Protein AF-A0A7Z6YA98-F1 (afdb_monomer)

InterPro domains:
  IPR035985 Ubiquitin-activating enzyme-like [SSF69572] (2-100)

Mean predicted aligned error: 6.29 Å

Foldseek 3Di:
DDDAPQFADCPAVPLNPDPPPCPPDPPVVVVVVVVPDDDPDDPQQCVVVVVLVVQLVVCVVVVNNVRNPCGQWDWGADSPPRDIDIRGHGHHCPRPPRVPPPD

Secondary structure (DSSP, 8-state):
---TTTS--TTGGGTTS------SS--HHHHHHHHH------HHHHHHHHHHHHHHHHHHHTT-GGG-TTTTEEEEE-TTT--EEEEE----TT-TTTTT---

Nearest PDB structures (foldseek):
  3h5r-assembly1_C  TM=8.454E-01  e=5.753E-04  Escherichia coli
  3h5a-assembly1_C  TM=8.121E-01  e=1.269E-03  Escherichia coli
  3h9g-assembly1_A  TM=8.385E-01  e=1.546E-03  Escherichia coli
  6om4-assembly2_B  TM=8.297E-01  e=2.296E-03  Escherichia coli
  3h9g-assembly2_D  TM=8.690E-01  e=2.798E-03  Escherichia coli

Solvent-accessible surface area (backbone atoms only — not comparable to full-atom values): 6425 Å² total; per-residue (Å²): 79,73,42,89,93,77,39,20,52,74,61,21,84,46,74,74,51,79,83,83,74,72,61,95,63,82,56,62,65,59,53,56,50,60,74,68,61,69,80,92,79,47,71,66,58,53,49,54,54,50,53,54,51,50,51,32,50,53,26,52,75,71,69,38,61,89,70,24,75,29,54,31,30,53,63,48,68,42,89,88,77,66,49,74,47,75,49,77,58,51,71,36,81,80,22,94,86,66,43,80,72,78,126

pLDDT: mean 86.97, std 12.91, range [41.84, 98.31]

Structure (mmCIF, N/CA/C/O backbone):
data_AF-A0A7Z6YA98-F1
#
_entry.id   AF-A0A7Z6YA98-F1
#
loop_
_atom_site.group_PDB
_atom_site.id
_atom_site.type_symbol
_atom_site.label_atom_id
_atom_site.label_alt_id
_atom_site.label_comp_id
_atom_site.label_asym_id
_atom_site.label_entity_id
_atom_site.label_seq_id
_atom_site.pdbx_PDB_ins_code
_atom_site.Cartn_x
_atom_site.Cartn_y
_atom_site.Cartn_z
_atom_site.occupancy
_atom_site.B_iso_or_equiv
_atom_site.auth_seq_id
_atom_site.auth_comp_id
_atom_site.auth_asym_id
_atom_site.auth_atom_id
_atom_site.pdbx_PDB_model_num
ATOM 1 N N . PHE A 1 1 ? -4.373 -0.656 1.394 1.00 93.25 1 PHE A N 1
ATOM 2 C CA . PHE A 1 1 ? -5.282 -1.742 1.801 1.00 93.25 1 PHE A CA 1
ATOM 3 C C . PHE A 1 1 ? -6.463 -1.821 0.838 1.00 93.25 1 PHE A C 1
ATOM 5 O O . PHE A 1 1 ? -7.042 -0.778 0.548 1.00 93.25 1 PHE A O 1
ATOM 12 N N . TYR A 1 2 ? -6.806 -3.007 0.323 1.00 93.38 2 TYR A N 1
ATOM 13 C CA . TYR A 1 2 ? -7.976 -3.195 -0.547 1.00 93.38 2 TYR A CA 1
ATOM 14 C C . TYR A 1 2 ? -9.069 -3.976 0.186 1.00 93.38 2 TYR A C 1
ATOM 16 O O . TYR A 1 2 ? -8.802 -5.061 0.697 1.00 93.38 2 TYR A O 1
ATOM 24 N N . ILE A 1 3 ? -10.280 -3.423 0.221 1.00 93.19 3 ILE A N 1
ATOM 25 C CA . ILE A 1 3 ? -11.492 -4.044 0.750 1.00 93.19 3 ILE A CA 1
ATOM 26 C C . ILE A 1 3 ? -12.544 -3.969 -0.366 1.00 93.19 3 ILE A C 1
ATOM 28 O O . ILE A 1 3 ? -12.856 -2.857 -0.809 1.00 93.19 3 ILE A O 1
ATOM 32 N N . PRO A 1 4 ? -13.089 -5.109 -0.835 1.00 89.88 4 PRO A N 1
ATOM 33 C CA . PRO A 1 4 ? -14.114 -5.125 -1.875 1.00 89.88 4 PRO A CA 1
ATOM 34 C C . PRO A 1 4 ? -15.276 -4.182 -1.556 1.00 89.88 4 PRO A C 1
ATOM 36 O O . PRO A 1 4 ? -15.727 -4.108 -0.414 1.00 89.88 4 PRO A O 1
ATOM 39 N N . SER A 1 5 ? -15.723 -3.434 -2.565 1.00 85.44 5 SER A N 1
ATOM 40 C CA . SER A 1 5 ? -16.826 -2.459 -2.498 1.00 85.44 5 SER A CA 1
ATOM 41 C C . SER A 1 5 ? -16.653 -1.275 -1.529 1.00 85.44 5 SER A C 1
ATOM 43 O O . SER A 1 5 ? -17.467 -0.357 -1.563 1.00 85.44 5 SER A O 1
ATOM 45 N N . LEU A 1 6 ? -15.597 -1.245 -0.708 1.00 90.69 6 LEU A N 1
ATOM 46 C CA . LEU A 1 6 ? -15.347 -0.190 0.281 1.00 90.69 6 LEU A CA 1
ATOM 47 C C . LEU A 1 6 ? -14.149 0.695 -0.082 1.00 90.69 6 LEU A C 1
ATOM 49 O O . LEU A 1 6 ? -14.184 1.902 0.154 1.00 90.69 6 LEU A O 1
ATOM 53 N N . SER A 1 7 ? -13.076 0.119 -0.631 1.00 93.12 7 SER A N 1
ATOM 54 C CA . SER A 1 7 ? -11.839 0.854 -0.899 1.00 93.12 7 SER A CA 1
ATOM 55 C C . SER A 1 7 ? -11.319 0.659 -2.321 1.00 93.12 7 SER A C 1
ATOM 57 O O . SER A 1 7 ? -11.689 -0.277 -3.032 1.00 93.12 7 SER A O 1
ATOM 59 N N . CYS A 1 8 ? -10.449 1.568 -2.759 1.00 92.00 8 CYS A N 1
ATOM 60 C CA . CYS A 1 8 ? -9.869 1.531 -4.091 1.00 92.00 8 CYS A CA 1
ATOM 61 C C . CYS A 1 8 ? -8.910 0.343 -4.244 1.00 92.00 8 CYS A C 1
ATOM 63 O O . CYS A 1 8 ? -8.113 0.039 -3.349 1.00 92.00 8 CYS A O 1
ATOM 65 N N . CYS A 1 9 ? -8.958 -0.323 -5.397 1.00 90.50 9 CYS A N 1
ATOM 66 C CA . CYS A 1 9 ? -7.929 -1.292 -5.754 1.00 90.50 9 CYS A CA 1
ATOM 67 C C . CYS A 1 9 ? -6.657 -0.566 -6.242 1.00 90.50 9 CYS A C 1
ATOM 69 O O . CYS A 1 9 ? -6.711 0.628 -6.552 1.00 90.50 9 CYS A O 1
ATOM 71 N N . PRO A 1 10 ? -5.513 -1.264 -6.366 1.00 88.81 10 PRO A N 1
ATOM 72 C CA . PRO A 1 10 ? -4.270 -0.662 -6.855 1.00 88.81 10 PRO A CA 1
ATOM 73 C C . PRO A 1 10 ? -4.350 -0.042 -8.262 1.00 88.81 10 PRO A C 1
ATOM 75 O O . PRO A 1 10 ? -3.504 0.775 -8.615 1.00 88.81 10 PRO A O 1
ATOM 78 N N . PHE A 1 11 ? -5.352 -0.426 -9.057 1.00 88.81 11 PHE A N 1
ATOM 79 C CA . PHE A 1 11 ? -5.526 -0.005 -10.448 1.00 88.81 11 PHE A CA 1
ATOM 80 C C . PHE A 1 11 ? -6.559 1.115 -10.633 1.00 88.81 11 PHE A C 1
ATOM 82 O O . PHE A 1 11 ? -6.747 1.582 -11.757 1.00 88.81 11 PHE A O 1
ATOM 89 N N . CYS A 1 12 ? -7.243 1.558 -9.571 1.00 90.12 12 CYS A N 1
ATOM 90 C CA . CYS A 1 12 ? -8.153 2.700 -9.666 1.00 90.12 12 CYS A CA 1
ATOM 91 C C . CYS A 1 12 ? -7.403 3.931 -10.188 1.00 90.12 12 CYS A C 1
ATOM 93 O O . CYS A 1 12 ? -6.313 4.244 -9.702 1.00 90.12 12 CYS A O 1
ATOM 95 N N . HIS A 1 13 ? -7.974 4.606 -11.192 1.00 88.81 13 HIS A N 1
ATOM 96 C CA . HIS A 1 13 ? -7.387 5.782 -11.847 1.00 88.81 13 HIS A CA 1
ATOM 97 C C . HIS A 1 13 ? -5.952 5.601 -12.375 1.00 88.81 13 HIS A C 1
ATOM 99 O O . HIS A 1 13 ? -5.273 6.594 -12.630 1.00 88.81 13 HIS A O 1
ATOM 105 N N . ASN A 1 14 ? -5.457 4.362 -12.485 1.00 82.81 14 ASN A N 1
ATOM 106 C CA . ASN A 1 14 ? -4.042 4.074 -12.717 1.00 82.81 14 ASN A CA 1
ATOM 107 C C . ASN A 1 14 ? -3.095 4.799 -11.726 1.00 82.81 14 ASN A C 1
ATOM 109 O O . ASN A 1 14 ? -1.931 5.022 -12.038 1.00 82.81 14 ASN A O 1
ATOM 113 N N . SER A 1 15 ? -3.568 5.188 -10.526 1.00 78.31 15 SER A N 1
ATOM 114 C CA . SER A 1 15 ? -2.829 6.091 -9.617 1.00 78.31 15 SER A CA 1
ATOM 115 C C . SER A 1 15 ? -1.491 5.529 -9.140 1.00 78.31 15 SER A C 1
ATOM 117 O O . SER A 1 15 ? -0.594 6.286 -8.773 1.00 78.31 15 SER A O 1
ATOM 119 N N . PHE A 1 16 ? -1.374 4.201 -9.084 1.00 77.81 16 PHE A N 1
ATOM 120 C CA . PHE A 1 16 ? -0.195 3.511 -8.560 1.00 77.81 16 PHE A CA 1
ATOM 121 C C . PHE A 1 16 ? 0.517 2.642 -9.592 1.00 77.81 16 PHE A C 1
ATOM 123 O O . PHE A 1 16 ? 1.559 2.069 -9.268 1.00 77.81 16 PHE A O 1
ATOM 130 N N . ALA A 1 17 ? -0.033 2.521 -10.799 1.00 68.31 17 ALA A N 1
ATOM 131 C CA . ALA A 1 17 ? 0.573 1.748 -11.866 1.00 68.31 17 ALA A CA 1
ATOM 132 C C . ALA A 1 17 ? 1.388 2.670 -12.777 1.00 68.31 17 ALA A C 1
ATOM 134 O O . ALA A 1 17 ? 1.052 3.829 -13.010 1.00 68.31 17 ALA A O 1
ATOM 135 N N . LEU A 1 18 ? 2.518 2.145 -13.240 1.00 63.06 18 LEU A N 1
ATOM 136 C CA . LEU A 1 18 ? 3.337 2.815 -14.234 1.00 63.06 18 LEU A CA 1
ATOM 137 C C . LEU A 1 18 ? 2.616 2.661 -15.572 1.00 63.06 18 LEU A C 1
ATOM 139 O O . LEU A 1 18 ? 2.288 1.543 -15.969 1.00 63.06 18 LEU A O 1
ATOM 143 N N . ASP A 1 19 ? 2.344 3.781 -16.236 1.00 58.78 19 ASP A N 1
ATOM 144 C CA . ASP A 1 19 ? 1.893 3.784 -17.622 1.00 58.78 19 ASP A CA 1
ATOM 145 C C . ASP A 1 19 ? 2.925 3.006 -18.448 1.00 58.78 19 ASP A C 1
ATOM 147 O O . ASP A 1 19 ? 4.040 3.480 -18.672 1.00 58.78 19 ASP A O 1
ATOM 151 N N . ASP A 1 20 ? 2.553 1.814 -18.914 1.00 56.44 20 ASP A N 1
ATOM 152 C CA . ASP A 1 20 ? 3.332 1.017 -19.865 1.00 56.44 20 ASP A CA 1
ATOM 153 C C . ASP A 1 20 ? 3.177 1.645 -21.261 1.00 56.44 20 ASP A C 1
ATOM 155 O O . ASP A 1 20 ? 2.742 1.007 -22.224 1.00 56.44 20 ASP A O 1
ATOM 159 N N . LYS A 1 21 ? 3.449 2.957 -21.363 1.00 56.22 21 LYS A N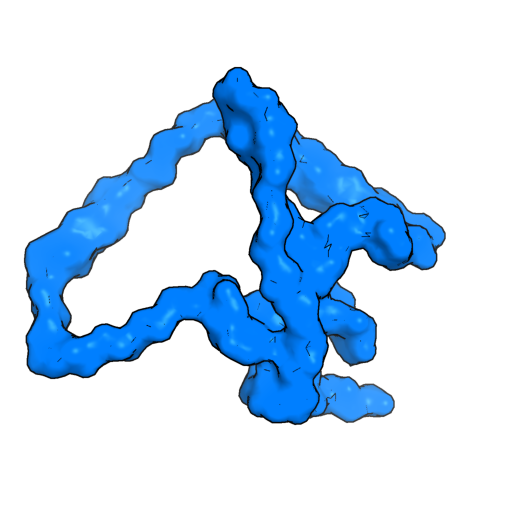 1
ATOM 160 C CA . LYS A 1 21 ? 3.577 3.656 -22.637 1.00 56.22 21 LYS A CA 1
ATOM 161 C C . LYS A 1 21 ? 4.788 3.055 -23.323 1.00 56.22 21 LYS A C 1
ATOM 163 O O . LYS A 1 21 ? 5.922 3.485 -23.143 1.00 56.22 21 LYS A O 1
ATOM 168 N N . LYS A 1 22 ? 4.513 2.010 -24.097 1.00 53.97 22 LYS A N 1
ATOM 169 C CA . LYS A 1 22 ? 5.388 1.474 -25.127 1.00 53.97 22 LYS A CA 1
ATOM 170 C C . LYS A 1 22 ? 5.521 2.547 -26.201 1.00 53.97 22 LYS A C 1
ATOM 172 O O . LYS A 1 22 ? 4.908 2.440 -27.260 1.00 53.97 22 LYS A O 1
ATOM 177 N N . ASP A 1 23 ? 6.290 3.593 -25.914 1.00 55.38 23 ASP A N 1
ATOM 178 C CA . ASP A 1 23 ? 6.937 4.329 -26.988 1.00 55.38 23 ASP A CA 1
ATOM 179 C C . ASP A 1 23 ? 7.725 3.288 -27.786 1.00 55.38 23 ASP A C 1
ATOM 181 O O . ASP A 1 23 ? 8.387 2.422 -27.211 1.00 55.38 23 ASP A O 1
ATOM 185 N N . GLY A 1 24 ? 7.487 3.281 -29.096 1.00 54.47 24 GLY A N 1
ATOM 186 C CA . GLY A 1 24 ? 7.629 2.143 -30.010 1.00 54.47 24 GLY A CA 1
ATOM 187 C C . GLY A 1 24 ? 9.038 1.604 -30.248 1.00 54.47 24 GLY A C 1
ATOM 188 O O . GLY A 1 24 ? 9.267 0.992 -31.284 1.00 54.47 24 GLY A O 1
ATOM 189 N N . ASP A 1 25 ? 9.955 1.777 -29.307 1.00 57.78 25 ASP A N 1
ATOM 190 C CA . ASP A 1 25 ? 11.245 1.116 -29.286 1.00 57.78 25 ASP A CA 1
ATOM 191 C C . ASP A 1 25 ? 11.553 0.718 -27.839 1.00 57.78 25 ASP A C 1
ATOM 193 O O . ASP A 1 25 ? 11.889 1.548 -26.989 1.00 57.78 25 ASP A O 1
ATOM 197 N N . LYS A 1 26 ? 11.353 -0.565 -27.510 1.00 63.00 26 LYS A N 1
ATOM 198 C CA . LYS A 1 26 ? 11.755 -1.094 -26.204 1.00 63.00 26 LYS A CA 1
ATOM 199 C C . LYS A 1 26 ? 13.268 -0.971 -26.131 1.00 63.00 26 LYS A C 1
ATOM 201 O O . LYS A 1 26 ? 13.973 -1.817 -26.672 1.00 63.00 26 LYS A O 1
ATOM 206 N N . ASN A 1 27 ? 13.751 0.074 -25.469 1.00 75.56 27 ASN A 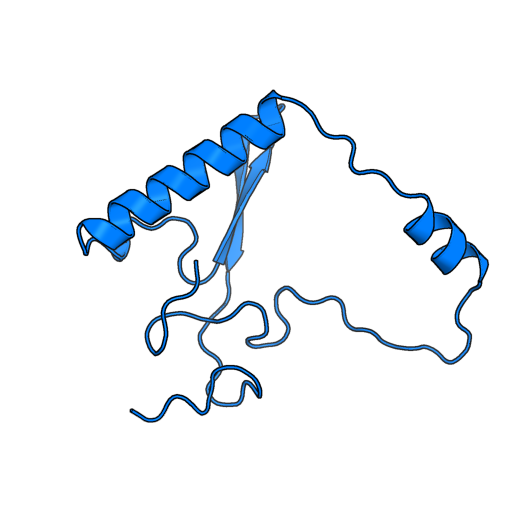N 1
ATOM 207 C CA . ASN A 1 27 ? 15.171 0.270 -25.257 1.00 75.56 27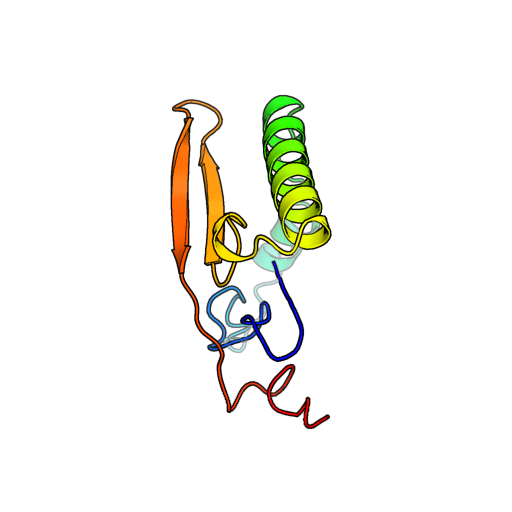 ASN A CA 1
ATOM 208 C C . ASN A 1 27 ? 15.712 -0.943 -24.479 1.00 75.56 27 ASN A C 1
ATOM 210 O O . ASN A 1 27 ? 15.464 -1.086 -23.277 1.00 75.56 27 ASN A O 1
ATOM 214 N N . LEU A 1 28 ? 16.385 -1.846 -25.199 1.00 79.81 28 LEU A N 1
ATOM 215 C CA . LEU A 1 28 ? 16.873 -3.127 -24.689 1.00 79.81 28 LEU A CA 1
ATOM 216 C C . LEU A 1 28 ? 17.746 -2.927 -23.445 1.00 79.81 28 LEU A C 1
ATOM 218 O O . LEU A 1 28 ? 17.682 -3.733 -22.518 1.00 79.81 28 LEU A O 1
ATOM 222 N N . ASP A 1 29 ? 18.480 -1.815 -23.382 1.00 84.88 29 ASP A N 1
ATOM 223 C CA . ASP A 1 29 ? 19.321 -1.467 -22.242 1.00 84.88 29 ASP A CA 1
ATOM 224 C C . ASP A 1 29 ? 18.492 -1.187 -20.982 1.00 84.88 29 ASP A C 1
ATOM 226 O O . ASP A 1 29 ? 18.847 -1.655 -19.902 1.00 84.88 29 ASP A O 1
ATOM 230 N N . ILE A 1 30 ? 17.350 -0.497 -21.101 1.00 84.12 30 ILE A N 1
ATOM 231 C CA . ILE A 1 30 ? 16.449 -0.243 -19.962 1.00 84.12 30 ILE A CA 1
ATOM 232 C C . ILE A 1 30 ? 15.872 -1.562 -19.441 1.00 84.12 30 ILE A C 1
ATOM 234 O O . ILE A 1 30 ? 15.815 -1.771 -18.228 1.00 84.12 30 ILE A O 1
ATOM 238 N N . CYS A 1 31 ? 15.482 -2.472 -20.339 1.00 83.88 31 CYS A N 1
ATOM 239 C CA . CYS A 1 31 ? 15.016 -3.803 -19.950 1.00 83.88 31 CYS A CA 1
ATOM 240 C C . CYS A 1 31 ? 16.108 -4.581 -19.203 1.00 83.88 31 CYS A C 1
ATOM 242 O O . CYS A 1 31 ? 15.855 -5.087 -18.115 1.00 83.88 31 CYS A O 1
ATOM 244 N N . LEU A 1 32 ? 17.334 -4.613 -19.734 1.00 88.81 32 LEU A N 1
ATOM 245 C CA . LEU A 1 32 ? 18.460 -5.306 -19.103 1.00 88.81 32 LEU A CA 1
ATOM 246 C C . LEU A 1 32 ? 18.851 -4.703 -17.748 1.00 88.81 32 LEU A C 1
ATOM 248 O O . LEU A 1 32 ? 19.253 -5.441 -16.848 1.00 88.81 32 LEU A O 1
ATOM 252 N N . ILE A 1 33 ? 18.746 -3.380 -17.590 1.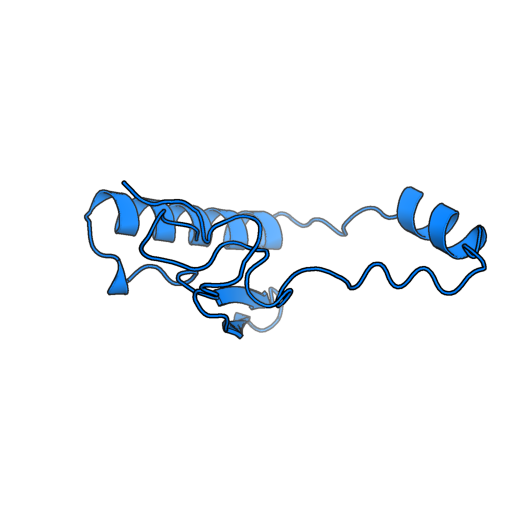00 89.12 33 ILE A N 1
ATOM 253 C CA . ILE A 1 33 ? 18.965 -2.710 -16.304 1.00 89.12 33 ILE A CA 1
ATOM 254 C C . ILE A 1 33 ? 17.891 -3.149 -15.311 1.00 89.12 33 ILE A C 1
ATOM 256 O O . ILE A 1 33 ? 18.239 -3.648 -14.244 1.00 89.12 33 ILE A O 1
ATOM 260 N N . ASN A 1 34 ? 16.610 -3.023 -15.670 1.00 88.44 34 ASN A N 1
ATOM 261 C CA . ASN A 1 34 ? 15.492 -3.382 -14.797 1.00 88.44 34 ASN A CA 1
ATOM 262 C C . ASN A 1 34 ? 15.515 -4.863 -14.392 1.00 88.44 34 ASN A C 1
ATOM 264 O O . ASN A 1 34 ? 15.271 -5.165 -13.227 1.00 88.44 34 ASN A O 1
ATOM 268 N N . ASP A 1 35 ? 15.887 -5.768 -15.300 1.00 89.19 35 ASP A N 1
ATOM 269 C CA . ASP A 1 35 ? 16.016 -7.205 -15.014 1.00 89.19 35 ASP A CA 1
ATOM 270 C C . ASP A 1 35 ? 17.123 -7.513 -13.996 1.00 89.19 35 ASP A C 1
ATOM 272 O O . ASP A 1 35 ? 17.047 -8.491 -13.252 1.00 89.19 35 ASP A O 1
ATOM 276 N N . ARG A 1 36 ? 18.171 -6.684 -13.948 1.00 92.56 36 ARG A N 1
ATOM 277 C CA . ARG A 1 36 ? 19.287 -6.827 -13.000 1.00 92.56 36 ARG A CA 1
ATOM 278 C C . ARG A 1 36 ? 19.075 -6.048 -11.707 1.00 92.56 36 ARG A C 1
ATOM 280 O O . ARG A 1 36 ? 19.874 -6.202 -10.780 1.00 92.56 36 ARG A O 1
ATOM 287 N N . MET A 1 37 ? 18.043 -5.206 -11.630 1.00 90.81 37 MET A N 1
ATOM 288 C CA . MET A 1 37 ? 17.771 -4.413 -10.439 1.00 90.81 37 MET A CA 1
ATOM 289 C C . MET A 1 37 ? 17.425 -5.322 -9.265 1.00 90.81 37 MET A C 1
ATOM 291 O O . MET A 1 37 ? 16.498 -6.126 -9.310 1.00 90.81 37 MET A O 1
ATOM 295 N N . GLN A 1 38 ? 18.141 -5.128 -8.163 1.00 90.56 38 GLN A N 1
ATOM 296 C CA . GLN A 1 38 ? 17.770 -5.675 -6.868 1.00 90.56 38 GLN A CA 1
ATOM 297 C C . GLN A 1 38 ? 17.405 -4.524 -5.947 1.00 90.56 38 GLN A C 1
ATOM 299 O O . GLN A 1 38 ? 18.114 -3.519 -5.869 1.00 90.56 38 GLN A O 1
ATOM 304 N N . ALA A 1 39 ? 16.280 -4.664 -5.249 1.00 86.62 39 ALA A N 1
ATOM 305 C CA . ALA A 1 39 ? 15.879 -3.669 -4.271 1.00 86.62 39 ALA A CA 1
ATOM 306 C C . ALA A 1 39 ? 16.963 -3.573 -3.179 1.00 86.62 39 ALA A C 1
ATOM 308 O O . ALA A 1 39 ? 17.348 -4.619 -2.640 1.00 86.62 39 ALA A O 1
ATOM 309 N N . PRO A 1 40 ? 17.427 -2.362 -2.810 1.00 85.00 40 PRO A N 1
ATOM 310 C CA . PRO A 1 40 ? 18.365 -2.154 -1.708 1.00 85.00 40 PRO A CA 1
ATOM 311 C C . PRO A 1 40 ? 17.650 -2.416 -0.374 1.00 85.00 40 PRO A C 1
ATOM 313 O O . PRO A 1 40 ? 17.257 -1.510 0.363 1.00 85.00 40 PRO A O 1
ATOM 316 N N . SER A 1 41 ? 17.402 -3.694 -0.109 1.00 85.12 41 SER A N 1
ATOM 317 C CA . SER A 1 41 ? 16.595 -4.170 1.003 1.00 85.12 41 SER A CA 1
ATOM 318 C C . SER A 1 41 ? 17.377 -4.004 2.299 1.00 85.12 41 SER A C 1
ATOM 320 O O . SER A 1 41 ? 18.536 -4.401 2.392 1.00 85.12 41 SER A O 1
ATOM 322 N N . SER A 1 42 ? 16.740 -3.434 3.319 1.00 92.31 42 SER A N 1
ATOM 323 C CA . SER A 1 42 ? 17.313 -3.325 4.660 1.00 92.31 42 SER A CA 1
ATOM 324 C C . SER A 1 42 ? 16.336 -3.879 5.685 1.00 92.31 42 SER A C 1
ATOM 326 O O . SER A 1 42 ? 15.118 -3.784 5.512 1.00 92.31 42 SER A O 1
ATOM 328 N N . PHE A 1 43 ? 16.872 -4.434 6.776 1.00 94.00 43 PHE A N 1
ATOM 329 C CA . PHE A 1 43 ? 16.056 -4.945 7.877 1.00 94.00 43 PHE A CA 1
ATOM 330 C C . PHE A 1 43 ? 15.077 -3.882 8.393 1.00 94.00 43 PHE A C 1
ATOM 332 O O . PHE A 1 43 ? 13.912 -4.189 8.626 1.00 94.00 43 PHE A O 1
ATOM 339 N N . LEU A 1 44 ? 15.526 -2.627 8.508 1.00 92.25 44 LEU A N 1
ATOM 340 C CA . LEU A 1 44 ? 14.699 -1.519 8.985 1.00 92.25 44 LEU A CA 1
ATOM 341 C C . LEU A 1 44 ? 13.529 -1.224 8.041 1.00 92.25 44 LEU A C 1
ATOM 343 O O . LEU A 1 44 ? 12.394 -1.151 8.505 1.00 92.25 44 LEU A O 1
ATOM 347 N N . ASN A 1 45 ? 13.772 -1.127 6.728 1.00 91.94 45 ASN A N 1
ATOM 348 C CA . ASN A 1 45 ? 12.703 -0.879 5.749 1.00 91.94 45 ASN A CA 1
ATOM 349 C C . ASN A 1 45 ? 11.643 -1.973 5.804 1.00 91.94 45 ASN A C 1
ATOM 351 O O . ASN A 1 45 ? 10.448 -1.688 5.872 1.00 91.94 45 ASN A O 1
ATOM 355 N N . ASN A 1 46 ? 12.098 -3.225 5.826 1.00 93.44 46 ASN A N 1
ATOM 356 C CA . ASN A 1 46 ? 11.216 -4.381 5.840 1.00 93.44 46 ASN A CA 1
ATOM 357 C C . ASN A 1 46 ? 10.429 -4.456 7.151 1.00 93.44 46 ASN A C 1
ATOM 359 O O . ASN A 1 46 ? 9.226 -4.701 7.124 1.00 93.44 46 ASN A O 1
ATOM 363 N N . SER A 1 47 ? 11.077 -4.194 8.289 1.00 95.25 47 SER A N 1
ATOM 364 C CA . SER A 1 47 ? 10.439 -4.239 9.609 1.00 95.25 47 SER A CA 1
ATOM 365 C C . SER A 1 47 ? 9.390 -3.144 9.774 1.00 95.25 47 SER A C 1
ATOM 367 O O . SER A 1 47 ? 8.291 -3.425 10.248 1.00 95.25 47 SER A O 1
ATOM 369 N N . ILE A 1 48 ? 9.683 -1.913 9.339 1.00 93.81 48 ILE A N 1
ATOM 370 C CA . ILE A 1 48 ? 8.729 -0.796 9.391 1.00 93.81 48 ILE A CA 1
ATOM 371 C C . ILE A 1 48 ? 7.529 -1.088 8.484 1.00 93.81 48 ILE A C 1
ATOM 373 O O . ILE A 1 48 ? 6.388 -1.000 8.938 1.00 93.81 48 ILE A O 1
ATOM 377 N N . ALA A 1 49 ? 7.770 -1.488 7.231 1.00 94.69 49 ALA A N 1
ATOM 378 C CA . ALA A 1 49 ? 6.699 -1.808 6.288 1.00 94.69 49 ALA A CA 1
ATOM 379 C C . ALA A 1 49 ? 5.816 -2.963 6.790 1.00 94.69 49 ALA A C 1
ATOM 381 O O . ALA A 1 49 ? 4.591 -2.862 6.755 1.00 94.69 49 ALA A O 1
ATOM 382 N N . SER A 1 50 ? 6.431 -4.025 7.321 1.00 96.31 50 SER A N 1
ATOM 383 C CA . SER A 1 50 ? 5.706 -5.183 7.860 1.00 96.31 50 SER A CA 1
ATOM 384 C C . SER A 1 50 ? 4.887 -4.815 9.096 1.00 96.31 50 SER A C 1
ATOM 386 O O . SER A 1 50 ? 3.731 -5.211 9.204 1.00 96.31 50 SER A O 1
ATOM 388 N N . SER A 1 51 ? 5.446 -4.008 10.002 1.00 96.44 51 SER A N 1
ATOM 389 C CA . SER A 1 51 ? 4.744 -3.569 11.215 1.00 96.44 51 SER A CA 1
ATOM 390 C C . SER A 1 51 ? 3.524 -2.705 10.886 1.00 96.44 51 SER A C 1
ATOM 392 O O . SER A 1 51 ? 2.464 -2.883 11.480 1.00 96.44 51 SER A O 1
ATOM 394 N N 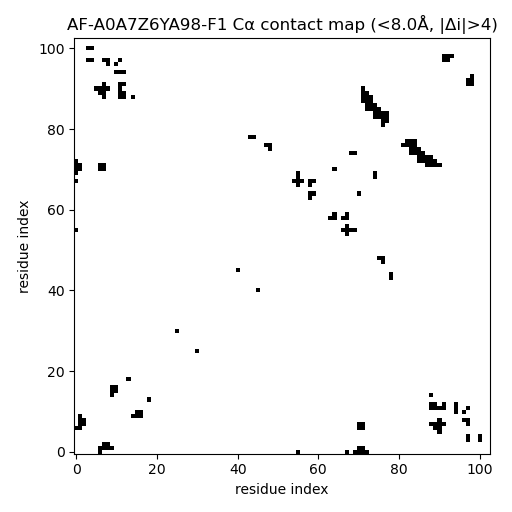. LEU A 1 52 ? 3.644 -1.804 9.905 1.00 95.75 52 LEU A N 1
ATOM 395 C CA . LEU A 1 52 ? 2.520 -0.994 9.426 1.00 95.75 52 LEU A CA 1
ATOM 396 C C . LEU A 1 52 ? 1.442 -1.853 8.754 1.00 95.75 52 L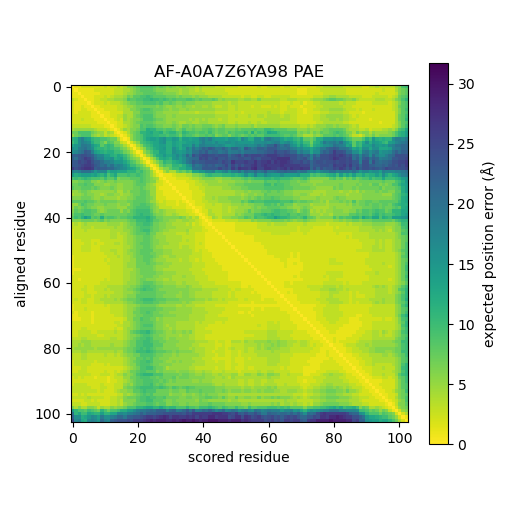EU A C 1
ATOM 398 O O . LEU A 1 52 ? 0.259 -1.650 9.010 1.00 95.75 52 LEU A O 1
ATOM 402 N N . ALA A 1 53 ? 1.837 -2.840 7.946 1.00 96.81 53 ALA A N 1
ATOM 403 C CA . ALA A 1 53 ? 0.890 -3.761 7.326 1.00 96.81 53 ALA A CA 1
ATOM 404 C C . ALA A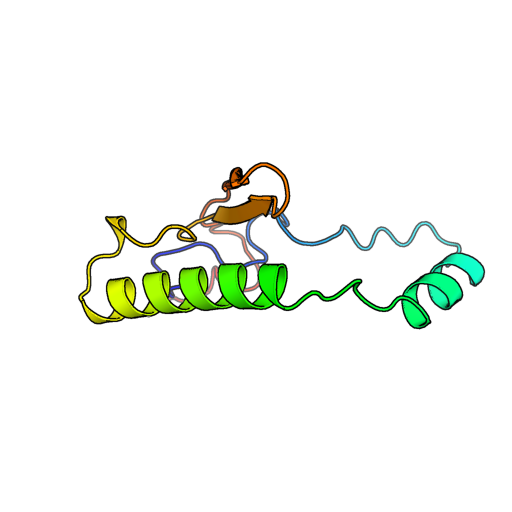 1 53 ? 0.129 -4.596 8.371 1.00 96.81 53 ALA A C 1
ATOM 406 O O . ALA A 1 53 ? -1.087 -4.735 8.273 1.00 96.81 53 ALA A O 1
ATOM 407 N N . ILE A 1 54 ? 0.818 -5.101 9.402 1.00 97.94 54 ILE A N 1
ATOM 408 C CA . ILE A 1 54 ? 0.187 -5.831 10.514 1.00 97.94 54 ILE A CA 1
ATOM 409 C C . ILE A 1 54 ? -0.770 -4.921 11.287 1.00 97.94 54 ILE A C 1
ATOM 411 O O . ILE A 1 54 ? -1.883 -5.339 11.593 1.00 97.94 54 ILE A O 1
ATOM 415 N N . SER A 1 55 ? -0.370 -3.676 11.564 1.00 97.56 55 SER A N 1
ATOM 416 C CA . SER A 1 55 ? -1.242 -2.682 12.198 1.00 97.56 55 SER A CA 1
ATOM 417 C C . SER A 1 55 ? -2.547 -2.510 11.415 1.00 97.56 55 SER A C 1
ATOM 419 O O . SER A 1 55 ? -3.620 -2.580 12.004 1.00 97.56 55 SER A O 1
ATOM 421 N N . ASP A 1 56 ? -2.476 -2.336 10.094 1.00 97.50 56 ASP A N 1
ATOM 422 C CA . ASP A 1 56 ? -3.664 -2.207 9.241 1.00 97.50 56 ASP A CA 1
ATOM 423 C C . ASP A 1 56 ? -4.534 -3.481 9.247 1.00 97.50 56 ASP A C 1
ATOM 425 O O . ASP A 1 56 ? -5.760 -3.385 9.279 1.00 97.50 56 ASP A O 1
ATOM 429 N N . ILE A 1 57 ? -3.926 -4.674 9.271 1.00 98.12 57 ILE A N 1
ATOM 430 C CA . ILE A 1 57 ? -4.654 -5.952 9.372 1.00 98.12 57 ILE A CA 1
ATOM 431 C C . ILE A 1 57 ? -5.409 -6.056 10.702 1.00 98.12 57 ILE A C 1
ATOM 433 O O . ILE A 1 57 ? -6.566 -6.469 10.709 1.00 98.12 57 ILE A O 1
ATOM 437 N N . ILE A 1 58 ? -4.783 -5.675 11.820 1.00 98.31 58 ILE A N 1
ATOM 438 C CA . ILE A 1 58 ? -5.427 -5.688 13.142 1.00 98.31 58 ILE A CA 1
ATOM 439 C C . ILE A 1 58 ? -6.645 -4.762 13.145 1.00 98.31 58 ILE A C 1
ATOM 441 O O . ILE A 1 58 ? -7.709 -5.176 13.597 1.00 98.31 58 ILE A O 1
ATOM 445 N N . GLN A 1 59 ? -6.509 -3.554 12.588 1.00 98.06 59 GLN A N 1
ATOM 446 C CA . GLN A 1 59 ? -7.622 -2.604 12.499 1.00 98.06 59 GLN A CA 1
ATOM 447 C C . GLN A 1 59 ? -8.745 -3.089 11.579 1.00 98.06 59 GLN A C 1
ATOM 449 O O . GLN A 1 59 ? -9.924 -2.890 11.860 1.00 98.06 59 GLN A O 1
ATOM 454 N N . PHE A 1 60 ? -8.403 -3.799 10.504 1.00 97.50 60 PHE A N 1
ATOM 455 C CA . PHE A 1 60 ? -9.400 -4.477 9.684 1.00 97.50 60 PHE A CA 1
ATOM 456 C C . PHE A 1 60 ? -10.147 -5.566 10.471 1.00 97.50 60 PHE A C 1
ATOM 458 O O . PHE A 1 60 ? -11.374 -5.616 10.427 1.00 97.50 60 PHE A O 1
ATOM 465 N N . MET A 1 61 ? -9.433 -6.406 11.229 1.00 97.81 61 MET A N 1
ATOM 466 C CA . MET A 1 61 ? -10.029 -7.481 12.038 1.00 97.81 61 MET A CA 1
ATOM 467 C C . MET A 1 61 ? -10.932 -6.963 13.165 1.00 97.81 61 MET A C 1
ATOM 469 O O . MET A 1 61 ? -11.886 -7.642 13.541 1.00 97.81 61 MET A O 1
ATOM 473 N N . SER A 1 62 ? -10.659 -5.772 13.698 1.00 97.69 62 SER A N 1
ATOM 474 C CA . SER A 1 62 ? -11.495 -5.107 14.703 1.00 97.69 62 SER A CA 1
ATOM 475 C C . SER A 1 62 ? -12.667 -4.311 14.108 1.00 97.69 62 SER A C 1
ATOM 477 O O . SER A 1 62 ? -13.424 -3.707 14.866 1.00 97.69 62 SER A O 1
ATOM 479 N N . ASN A 1 63 ? -12.856 -4.331 12.781 1.00 96.25 63 ASN A N 1
ATOM 480 C CA . ASN A 1 63 ? -13.812 -3.500 12.036 1.00 96.25 63 ASN A CA 1
ATOM 481 C C . ASN A 1 63 ? -13.598 -1.979 12.202 1.00 96.25 63 ASN A C 1
ATOM 483 O O . ASN A 1 63 ? -14.509 -1.193 11.939 1.00 96.25 63 ASN A O 1
ATOM 487 N N . ASP A 1 64 ? -12.401 -1.540 12.602 1.00 96.88 64 ASP A N 1
ATOM 488 C CA . ASP A 1 64 ? -12.042 -0.123 12.699 1.00 96.88 64 ASP A CA 1
ATOM 489 C C . ASP A 1 64 ? -11.359 0.363 11.412 1.00 96.88 64 ASP A C 1
ATOM 491 O O . ASP A 1 64 ? -10.152 0.612 11.344 1.00 96.88 64 ASP A O 1
ATOM 495 N N . PHE A 1 65 ? -12.151 0.502 10.347 1.00 94.88 65 PHE A N 1
ATOM 496 C CA . PHE A 1 65 ? -11.632 0.895 9.033 1.00 94.88 65 PHE A CA 1
ATOM 497 C C . PHE A 1 65 ? -11.054 2.316 9.004 1.00 94.88 65 PHE A C 1
ATOM 499 O O . PHE A 1 65 ? -10.164 2.590 8.201 1.00 94.88 65 PHE A O 1
ATOM 506 N N . ASN A 1 66 ? -11.511 3.209 9.888 1.00 94.12 66 ASN A N 1
ATOM 507 C CA . ASN A 1 66 ? -11.015 4.586 9.966 1.00 94.12 66 ASN A CA 1
ATOM 508 C C . ASN A 1 66 ? -9.563 4.652 10.456 1.00 94.12 66 ASN A C 1
ATOM 510 O O . ASN A 1 66 ? -8.842 5.596 10.131 1.00 94.12 66 ASN A O 1
ATOM 514 N N . SER A 1 67 ? -9.128 3.645 11.214 1.00 95.75 67 SER A N 1
ATOM 515 C CA . SER A 1 67 ? -7.764 3.550 11.728 1.00 95.75 67 SER A CA 1
ATOM 516 C C . SER A 1 67 ? -6.783 2.859 10.775 1.00 95.75 67 SER A C 1
ATOM 518 O O . SER A 1 67 ? -5.580 2.848 11.054 1.00 95.75 67 SER A O 1
ATOM 520 N N . ILE A 1 68 ? -7.250 2.303 9.649 1.00 97.00 68 ILE A N 1
ATOM 521 C CA . ILE A 1 68 ? -6.389 1.703 8.619 1.00 97.00 68 ILE A CA 1
ATOM 522 C C . ILE A 1 68 ? -5.650 2.821 7.874 1.00 97.00 68 ILE A C 1
ATOM 524 O O . ILE A 1 68 ? -6.247 3.604 7.135 1.00 97.00 68 ILE A O 1
ATOM 528 N N . LYS A 1 69 ? -4.321 2.873 8.011 1.00 95.88 69 LYS A N 1
ATOM 529 C CA . LYS A 1 69 ? -3.496 3.957 7.454 1.00 95.88 69 LYS A CA 1
ATOM 530 C C . LYS A 1 69 ? -3.392 3.902 5.940 1.00 95.88 69 LYS A C 1
ATOM 532 O O . LYS A 1 69 ? -3.293 4.947 5.311 1.00 95.88 69 LYS A O 1
ATOM 537 N N . SER A 1 70 ? -3.379 2.704 5.356 1.00 95.44 70 SER A N 1
ATOM 538 C CA . SER A 1 70 ? -3.280 2.529 3.904 1.00 95.44 70 SER A CA 1
ATOM 539 C C . SER A 1 70 ? -4.639 2.413 3.203 1.00 95.44 70 SER A C 1
ATOM 541 O O . SER A 1 70 ? -4.710 1.949 2.060 1.00 95.44 70 SER A O 1
ATOM 543 N N . LEU A 1 71 ? -5.743 2.790 3.857 1.00 95.56 71 LEU A N 1
ATOM 544 C CA . LEU A 1 71 ? -7.051 2.801 3.208 1.00 95.56 71 LEU A CA 1
ATOM 545 C C . LEU A 1 71 ? -7.092 3.921 2.162 1.00 95.56 71 LEU A C 1
ATOM 547 O O . LEU A 1 71 ? -6.742 5.063 2.451 1.00 95.56 71 LEU A O 1
ATOM 551 N N . ASN A 1 72 ? -7.489 3.583 0.932 1.00 94.75 72 ASN A N 1
ATOM 552 C CA . ASN A 1 72 ? -7.555 4.513 -0.203 1.00 94.75 72 ASN A CA 1
ATOM 553 C C . ASN A 1 72 ? -6.259 5.299 -0.484 1.00 94.75 72 ASN A C 1
ATOM 555 O O . ASN A 1 72 ? -6.286 6.372 -1.077 1.00 94.75 72 ASN A O 1
ATOM 559 N N . CYS A 1 73 ? -5.100 4.794 -0.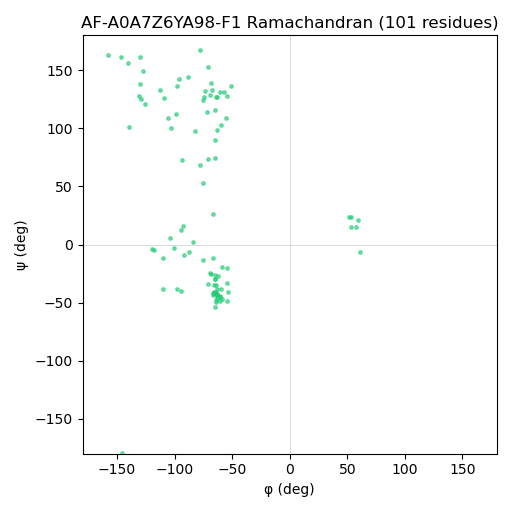065 1.00 94.44 73 CYS A N 1
ATOM 560 C CA . CYS A 1 73 ? -3.827 5.450 -0.327 1.00 94.44 73 CYS A CA 1
ATOM 561 C C . CYS A 1 73 ? -2.649 4.473 -0.258 1.00 94.44 73 CYS A C 1
ATOM 563 O O . CYS A 1 73 ? -2.736 3.382 0.310 1.00 94.44 73 CYS A O 1
ATOM 565 N N . ARG A 1 74 ? -1.510 4.889 -0.815 1.00 93.69 74 ARG A N 1
ATOM 566 C CA . ARG A 1 74 ? -0.211 4.265 -0.562 1.00 93.69 74 ARG A CA 1
ATOM 567 C C . ARG A 1 74 ? 0.524 5.086 0.488 1.00 93.69 74 ARG A C 1
ATOM 569 O O . ARG A 1 74 ? 0.915 6.221 0.228 1.00 93.69 74 ARG A O 1
ATOM 576 N N . PHE A 1 75 ? 0.700 4.497 1.663 1.00 94.88 75 PHE A N 1
ATOM 577 C CA . PHE A 1 75 ? 1.410 5.097 2.787 1.00 94.88 75 PHE A CA 1
ATOM 578 C C . PHE A 1 75 ? 2.855 4.584 2.839 1.00 94.88 75 PHE A C 1
ATOM 580 O O . PHE A 1 75 ? 3.099 3.390 2.665 1.00 94.88 75 PHE A O 1
ATOM 587 N N . GLY A 1 76 ? 3.813 5.477 3.070 1.00 93.69 76 GLY A N 1
ATOM 588 C CA . GLY A 1 76 ? 5.236 5.162 3.158 1.00 93.69 76 GLY A CA 1
ATOM 589 C C . GLY A 1 76 ? 5.932 5.955 4.257 1.00 93.69 76 GLY A C 1
ATOM 590 O O . GLY A 1 76 ? 5.480 7.031 4.646 1.00 93.69 76 GLY A O 1
ATOM 591 N N . VAL A 1 77 ? 7.047 5.422 4.751 1.00 94.56 77 VAL A N 1
ATOM 592 C CA . VAL A 1 77 ? 7.881 6.058 5.776 1.00 94.56 77 VAL A CA 1
ATOM 593 C C . VAL A 1 77 ? 9.329 6.019 5.312 1.00 94.56 77 VAL A C 1
ATOM 595 O O . VAL A 1 77 ? 9.838 4.960 4.951 1.00 94.56 77 VAL A O 1
ATOM 598 N N . ASP A 1 78 ? 9.986 7.173 5.318 1.00 92.62 78 ASP A N 1
ATOM 599 C CA . ASP A 1 78 ? 11.420 7.267 5.063 1.00 92.62 78 ASP A CA 1
ATOM 600 C C . ASP A 1 78 ? 12.204 6.773 6.284 1.00 92.62 78 ASP A C 1
ATOM 602 O O . ASP A 1 78 ? 11.991 7.236 7.401 1.00 92.62 78 ASP A O 1
ATOM 606 N N . ASN A 1 79 ? 13.117 5.825 6.085 1.00 89.81 79 ASN A N 1
ATOM 607 C CA . ASN A 1 79 ? 13.819 5.164 7.187 1.00 89.81 79 ASN A CA 1
ATOM 608 C C . ASN A 1 79 ? 14.908 6.021 7.852 1.00 89.81 79 ASN A C 1
ATOM 610 O O . ASN A 1 79 ? 15.399 5.656 8.917 1.00 89.81 79 ASN A O 1
ATOM 614 N N . LYS A 1 80 ? 15.306 7.134 7.225 1.00 90.94 80 LYS A N 1
ATOM 615 C CA . LYS A 1 80 ? 16.372 8.016 7.706 1.00 90.94 80 LYS A CA 1
ATOM 616 C C . LYS A 1 80 ? 15.810 9.163 8.537 1.00 90.94 80 LYS A C 1
ATOM 618 O O . LYS A 1 80 ? 16.408 9.563 9.529 1.00 90.94 80 LYS A O 1
ATOM 623 N N . THR A 1 81 ? 14.681 9.710 8.107 1.00 94.25 81 THR A N 1
ATOM 624 C CA . THR A 1 81 ? 14.040 10.902 8.675 1.00 94.25 81 THR A CA 1
ATOM 625 C C . THR A 1 81 ? 12.741 10.589 9.408 1.00 94.25 81 THR A C 1
ATOM 627 O O . THR A 1 81 ? 12.208 11.469 10.077 1.00 94.25 81 THR A O 1
ATOM 630 N N . PHE A 1 82 ? 12.206 9.371 9.260 1.00 91.19 82 PHE A N 1
ATOM 631 C CA . PHE A 1 82 ? 10.874 8.961 9.723 1.00 91.19 82 PHE A CA 1
ATOM 632 C C . PHE A 1 82 ? 9.725 9.807 9.165 1.00 91.19 82 PHE A C 1
ATOM 634 O O . PHE A 1 82 ? 8.593 9.737 9.648 1.00 91.19 82 PHE A O 1
ATOM 641 N N . LYS A 1 83 ? 9.984 10.589 8.113 1.00 96.38 83 LYS A N 1
ATOM 642 C CA . LYS A 1 83 ? 8.949 11.365 7.444 1.00 96.38 83 LYS A CA 1
ATOM 643 C C . LYS A 1 83 ? 7.970 10.426 6.746 1.00 96.38 83 LYS A C 1
ATOM 645 O O . LYS A 1 83 ? 8.369 9.510 6.026 1.00 96.38 83 LYS A O 1
ATOM 650 N N . THR A 1 84 ? 6.685 10.684 6.947 1.00 95.25 84 THR A N 1
ATOM 651 C CA . THR A 1 84 ? 5.596 9.938 6.319 1.00 95.25 84 THR A CA 1
ATOM 652 C C . THR A 1 84 ? 5.226 10.549 4.973 1.00 95.25 84 THR A C 1
ATOM 654 O O . THR A 1 84 ? 5.201 11.772 4.824 1.00 95.25 84 THR A O 1
ATOM 657 N N . TYR A 1 85 ? 4.874 9.699 4.017 1.00 95.00 85 TYR A N 1
ATOM 658 C CA . TYR A 1 85 ? 4.414 10.078 2.688 1.00 95.00 85 TYR A CA 1
ATOM 659 C C . TYR A 1 85 ? 3.125 9.335 2.370 1.00 95.00 85 TYR A C 1
ATOM 661 O O . TYR A 1 85 ? 3.019 8.136 2.624 1.00 95.00 85 TYR A O 1
ATOM 669 N N . THR A 1 86 ? 2.174 10.041 1.772 1.00 94.44 86 THR A N 1
ATOM 670 C CA . THR A 1 86 ? 0.889 9.473 1.373 1.00 94.44 86 THR A CA 1
ATOM 671 C C . THR A 1 86 ? 0.627 9.822 -0.079 1.00 94.44 86 THR A C 1
ATOM 673 O O . THR A 1 86 ? 0.628 10.995 -0.446 1.00 94.44 86 THR A O 1
ATOM 676 N N . LEU A 1 87 ? 0.379 8.803 -0.896 1.00 93.38 87 LEU A N 1
ATOM 677 C CA . LEU A 1 87 ? -0.164 8.958 -2.240 1.00 93.38 87 LEU A CA 1
ATOM 678 C C . LEU A 1 87 ? -1.652 8.584 -2.179 1.00 93.38 87 LEU A C 1
ATOM 680 O O . LEU A 1 87 ? -1.960 7.391 -2.090 1.00 93.38 87 LEU A O 1
ATOM 684 N N . PRO A 1 88 ? -2.571 9.563 -2.131 1.00 93.31 88 PRO A N 1
ATOM 685 C CA . PRO A 1 88 ? -3.997 9.284 -2.057 1.00 93.31 88 PRO A CA 1
ATOM 686 C C . PRO A 1 88 ? -4.516 8.713 -3.380 1.00 93.31 88 PRO A C 1
ATOM 688 O O . PRO A 1 88 ? -3.979 8.990 -4.451 1.00 93.31 88 PRO A O 1
ATOM 691 N N . SER A 1 89 ? -5.582 7.931 -3.297 1.00 92.62 89 SER A N 1
ATOM 692 C CA . SER A 1 89 ? -6.388 7.488 -4.430 1.00 92.62 89 SER A CA 1
ATOM 693 C C . SER A 1 89 ? -7.851 7.386 -3.985 1.00 92.62 89 SER A C 1
ATOM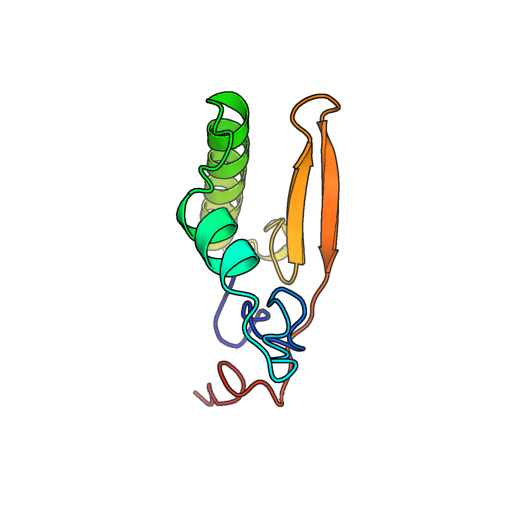 695 O O . SER A 1 89 ? -8.207 7.704 -2.849 1.00 92.62 89 SER A O 1
ATOM 697 N N . SER A 1 90 ? -8.724 6.986 -4.895 1.00 92.50 90 SER A N 1
ATOM 698 C CA . SER A 1 90 ? -10.161 6.892 -4.665 1.00 92.50 90 SER A CA 1
ATOM 699 C C . SER A 1 90 ? -10.747 5.736 -5.454 1.00 92.50 90 SER A C 1
ATOM 701 O O . SER A 1 90 ? -10.129 5.209 -6.380 1.00 92.50 90 SER A O 1
ATOM 703 N N . VAL A 1 91 ? -11.936 5.292 -5.049 1.00 91.31 91 VAL A N 1
ATOM 704 C CA . VAL A 1 91 ? -12.669 4.268 -5.792 1.00 91.31 91 VAL A CA 1
ATOM 705 C C . VAL A 1 91 ? -13.016 4.822 -7.170 1.00 91.31 91 VAL A C 1
ATOM 707 O O . VAL A 1 91 ? -13.618 5.886 -7.291 1.00 91.31 91 VAL A O 1
ATOM 710 N N . ASP A 1 92 ? -12.643 4.075 -8.202 1.00 90.62 92 ASP A N 1
ATOM 711 C CA . ASP A 1 92 ? -12.956 4.394 -9.584 1.00 90.62 92 ASP A CA 1
ATOM 712 C C . ASP A 1 92 ? -14.062 3.456 -10.076 1.00 90.62 92 ASP A C 1
ATOM 714 O O . ASP A 1 92 ? -13.846 2.262 -10.292 1.00 90.62 92 ASP A O 1
ATOM 718 N N . HIS A 1 93 ? -15.259 4.008 -10.271 1.00 87.94 93 HIS A N 1
ATOM 719 C CA . HIS A 1 93 ? -16.425 3.263 -10.754 1.00 87.94 93 HIS A CA 1
ATOM 720 C C . HIS A 1 93 ? -16.281 2.765 -12.198 1.00 87.94 93 HIS A C 1
ATOM 722 O O . HIS A 1 93 ? -17.092 1.960 -12.645 1.00 87.94 93 HIS A O 1
ATOM 728 N N . LYS A 1 94 ? -15.267 3.228 -12.935 1.00 89.44 94 LYS A N 1
ATOM 729 C CA . LYS A 1 94 ? -14.931 2.746 -14.280 1.00 89.44 94 LYS A CA 1
ATOM 730 C C . LYS A 1 94 ? -13.711 1.821 -14.276 1.00 89.44 94 LYS A C 1
ATOM 732 O O . LYS A 1 94 ? -13.246 1.431 -15.345 1.00 89.44 94 LYS A O 1
ATOM 737 N N . CYS A 1 95 ? -13.175 1.473 -13.104 1.00 87.69 95 CYS A N 1
ATOM 738 C CA . CYS A 1 95 ? -12.000 0.620 -13.005 1.00 87.69 95 CYS A CA 1
ATOM 739 C C . CYS A 1 95 ? -12.296 -0.781 -13.540 1.00 87.69 95 CYS A C 1
ATOM 741 O O . CYS A 1 95 ? -13.032 -1.536 -12.912 1.00 87.69 95 CYS A O 1
ATOM 743 N N . ALA A 1 96 ? -11.619 -1.174 -14.619 1.00 86.88 96 ALA A N 1
ATOM 744 C CA . ALA A 1 96 ? -11.770 -2.490 -15.244 1.00 86.88 96 ALA A CA 1
ATOM 745 C C . ALA A 1 96 ? -11.562 -3.683 -14.286 1.00 86.88 96 ALA A C 1
ATOM 747 O O . ALA A 1 96 ? -12.004 -4.790 -14.585 1.00 86.88 96 ALA A O 1
ATOM 748 N N . PHE A 1 97 ? -10.893 -3.468 -13.148 1.00 87.00 97 PHE A N 1
ATOM 749 C CA . PHE A 1 97 ? -10.560 -4.511 -12.179 1.00 87.00 97 PHE A CA 1
ATOM 750 C C . PHE A 1 97 ? -11.531 -4.593 -10.999 1.00 87.00 97 PHE A C 1
ATOM 752 O O . PHE A 1 97 ? -11.826 -5.694 -10.541 1.00 87.00 97 PHE A O 1
ATOM 759 N N . CYS A 1 98 ? -12.018 -3.459 -10.479 1.00 87.31 98 CYS A N 1
ATOM 760 C CA . CYS A 1 98 ? -12.843 -3.447 -9.265 1.00 87.31 98 CYS A CA 1
ATOM 761 C C . CYS A 1 98 ? -14.254 -2.866 -9.438 1.00 87.31 98 CYS A C 1
ATOM 763 O O . CYS A 1 98 ? -15.021 -2.926 -8.481 1.00 87.31 98 CYS A O 1
ATOM 765 N N . SER A 1 99 ? -14.629 -2.338 -10.613 1.00 82.12 99 SER A N 1
ATOM 766 C CA . SER A 1 99 ? -15.963 -1.752 -10.841 1.00 82.12 99 SER A CA 1
ATOM 767 C C . SER A 1 99 ? -17.101 -2.774 -10.860 1.00 82.12 99 SER A C 1
ATOM 769 O O . SER A 1 99 ? -18.242 -2.414 -10.598 1.00 82.12 99 SER A O 1
ATOM 771 N N . ASN A 1 100 ? -16.811 -4.038 -11.181 1.00 69.88 100 ASN A N 1
ATOM 772 C CA . ASN A 1 100 ? -17.830 -5.062 -11.447 1.00 69.88 100 ASN A CA 1
ATOM 773 C C . ASN A 1 100 ? -18.196 -5.921 -10.229 1.00 69.88 100 ASN A C 1
ATOM 775 O O . ASN A 1 100 ? -18.871 -6.937 -10.385 1.00 69.88 100 ASN A O 1
ATOM 779 N N . TYR A 1 101 ? -17.785 -5.533 -9.020 1.00 60.91 101 TYR A N 1
ATOM 780 C CA . TYR A 1 101 ? -18.268 -6.172 -7.794 1.00 60.91 101 TYR A CA 1
ATOM 781 C C . TYR A 1 101 ? -19.677 -5.662 -7.452 1.00 60.91 101 TYR A C 1
ATOM 783 O O . TYR A 1 101 ? -19.881 -4.948 -6.475 1.00 60.91 101 TYR A O 1
ATOM 791 N N . ASN A 1 102 ? -20.649 -6.029 -8.291 1.00 43.47 102 ASN A N 1
ATOM 792 C CA . ASN A 1 102 ? -22.057 -6.054 -7.913 1.00 43.47 102 ASN A CA 1
ATOM 793 C C . ASN A 1 102 ? -22.298 -7.378 -7.174 1.00 43.47 102 ASN A C 1
ATOM 795 O O . ASN A 1 102 ? -22.427 -8.424 -7.812 1.00 43.47 102 ASN A O 1
ATOM 799 N N . LEU A 1 103 ? -22.282 -7.323 -5.842 1.00 41.84 103 LEU A N 1
ATOM 800 C CA . LEU A 1 103 ? -22.937 -8.309 -4.980 1.00 41.84 103 LEU A CA 1
ATOM 801 C C . LEU A 1 103 ? -24.375 -7.851 -4.737 1.00 41.84 103 LEU A C 1
ATOM 803 O O . LEU A 1 103 ? -24.543 -6.646 -4.442 1.00 41.84 103 LEU A O 1
#

Organism: Helicobacter pylori (NCBI:txid210)

Radius of gyration: 17.01 Å; Cα contacts (8 Å, |Δi|>4): 107; chains: 1; bounding box: 42×20×45 Å

Sequence (103 aa):
FYIPSLSCCPFCHNSFALDDKKDGDKNLDICLINDRMQAPSSFLNNSIASSLAISDIIQFMSNDFNSIKSLNCRFGVDNKTFKTYTLPSSVDHKCAFCSNYNL